Protein AF-A0A7H0HJX3-F1 (afdb_monomer_lite)

Organism: NCBI:txid1926868

Radius of gyration: 18.33 Å; chains: 1; bounding box: 46×46×35 Å

Structure (mmCIF, N/CA/C/O backbone):
data_AF-A0A7H0HJX3-F1
#
_entry.id   AF-A0A7H0HJX3-F1
#
loop_
_atom_site.group_PDB
_atom_site.id
_atom_site.type_symbol
_atom_site.label_atom_id
_atom_site.label_alt_id
_atom_site.label_comp_id
_atom_site.label_asym_id
_atom_site.label_entity_id
_atom_site.label_seq_id
_atom_site.pdbx_PDB_ins_code
_atom_site.Cartn_x
_atom_site.Cartn_y
_atom_site.Cartn_z
_atom_site.occupancy
_atom_site.B_iso_or_equiv
_atom_site.auth_seq_id
_atom_site.auth_comp_id
_atom_site.auth_asym_id
_atom_site.auth_atom_id
_atom_site.pdbx_PDB_model_num
ATOM 1 N N . MET A 1 1 ? -27.840 2.344 5.515 1.00 41.88 1 MET A N 1
ATOM 2 C CA . MET A 1 1 ? -26.536 2.398 6.206 1.00 41.88 1 MET A CA 1
ATOM 3 C C . MET A 1 1 ? -25.562 3.071 5.263 1.00 41.88 1 MET A C 1
ATOM 5 O O . MET A 1 1 ? -25.406 2.580 4.154 1.00 41.88 1 MET A O 1
ATOM 9 N N . ARG A 1 2 ? -25.004 4.228 5.628 1.00 42.69 2 ARG A N 1
ATOM 10 C CA . ARG A 1 2 ? -23.883 4.801 4.874 1.00 42.69 2 ARG A CA 1
ATOM 11 C C . ARG A 1 2 ? -22.657 3.970 5.243 1.00 42.69 2 ARG A C 1
ATOM 13 O O . ARG A 1 2 ? -22.373 3.860 6.429 1.00 42.69 2 ARG A O 1
ATOM 20 N N . ALA A 1 3 ? -22.018 3.333 4.266 1.00 57.09 3 ALA A N 1
ATOM 21 C CA . ALA A 1 3 ? -20.695 2.766 4.487 1.00 57.09 3 ALA A CA 1
ATOM 22 C C . ALA A 1 3 ? -19.766 3.936 4.828 1.00 57.09 3 ALA A C 1
ATOM 24 O O . ALA A 1 3 ? -19.753 4.9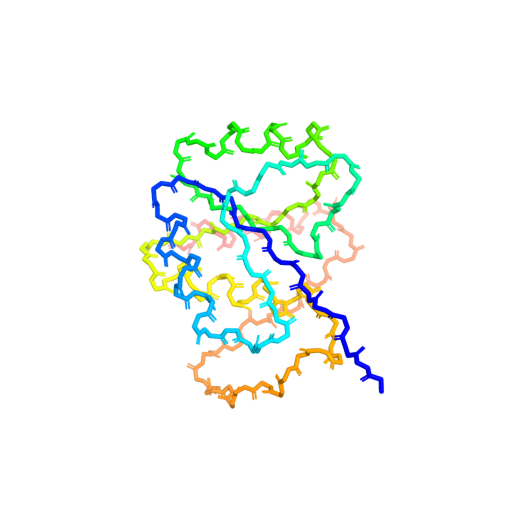30 4.099 1.00 57.09 3 ALA A O 1
ATOM 25 N N . GLU A 1 4 ? -19.091 3.867 5.972 1.00 63.44 4 GLU A N 1
ATOM 26 C CA . GLU A 1 4 ? -18.058 4.843 6.302 1.00 63.44 4 GLU A CA 1
ATOM 27 C C . GLU A 1 4 ? -16.936 4.750 5.260 1.00 63.44 4 GLU A C 1
ATOM 29 O O . GLU A 1 4 ? -16.643 3.647 4.781 1.00 63.44 4 GLU A O 1
ATOM 34 N N . PRO A 1 5 ? -16.357 5.891 4.853 1.00 71.94 5 PRO A N 1
ATOM 35 C CA . PRO A 1 5 ? -15.252 5.894 3.911 1.00 71.94 5 PRO A CA 1
ATOM 36 C C . PRO A 1 5 ? -14.080 5.069 4.454 1.00 71.94 5 PRO A C 1
ATOM 38 O O . PRO A 1 5 ? -13.710 5.184 5.620 1.00 71.94 5 PRO A O 1
ATOM 41 N N . LEU A 1 6 ? -13.503 4.223 3.604 1.00 83.50 6 LEU A N 1
ATOM 42 C CA . LEU A 1 6 ? -12.323 3.430 3.930 1.00 83.50 6 LEU A CA 1
ATOM 43 C C . LEU A 1 6 ? -11.062 4.207 3.561 1.00 83.50 6 LEU A C 1
ATOM 45 O O . LEU A 1 6 ? -10.755 4.376 2.378 1.00 83.50 6 LEU A O 1
ATOM 49 N N . ASP A 1 7 ? -10.326 4.635 4.582 1.00 88.25 7 ASP A N 1
ATOM 50 C CA . ASP A 1 7 ? -9.059 5.335 4.407 1.00 88.25 7 ASP A CA 1
ATOM 51 C C . ASP A 1 7 ? -7.922 4.358 4.082 1.00 88.25 7 ASP A C 1
ATOM 53 O O . ASP A 1 7 ? -7.662 3.388 4.802 1.00 88.25 7 ASP A O 1
ATOM 57 N N . VAL A 1 8 ? -7.214 4.637 2.993 1.00 90.38 8 VAL A N 1
ATOM 58 C CA . VAL A 1 8 ? -6.016 3.930 2.547 1.00 90.38 8 VAL A CA 1
ATOM 59 C C . VAL A 1 8 ? -4.860 4.922 2.545 1.00 90.38 8 VAL A C 1
ATOM 61 O O . VAL A 1 8 ? -4.941 5.977 1.922 1.00 90.38 8 VAL A O 1
ATOM 64 N N . ALA A 1 9 ? -3.755 4.581 3.200 1.00 92.94 9 ALA A N 1
ATOM 65 C CA . ALA A 1 9 ? -2.531 5.371 3.152 1.00 92.94 9 ALA A CA 1
ATOM 66 C C . ALA A 1 9 ? -1.466 4.652 2.322 1.00 92.94 9 ALA A C 1
ATOM 68 O O . ALA A 1 9 ? -1.168 3.484 2.570 1.00 92.94 9 ALA A O 1
ATOM 69 N N . LEU A 1 10 ? -0.878 5.346 1.350 1.00 93.56 10 LEU A N 1
ATOM 70 C CA . LEU A 1 10 ? 0.244 4.858 0.553 1.00 93.56 10 LEU A CA 1
ATOM 71 C C . LEU A 1 10 ? 1.503 5.647 0.899 1.00 93.56 10 LEU A C 1
ATOM 73 O O . LEU A 1 10 ? 1.531 6.861 0.727 1.00 93.56 10 LEU A O 1
ATOM 77 N N . PHE A 1 11 ? 2.546 4.945 1.324 1.00 93.25 11 PHE A N 1
ATOM 78 C CA . PHE A 1 11 ? 3.849 5.502 1.652 1.00 93.25 11 PHE A CA 1
ATOM 79 C C . PHE A 1 11 ? 4.904 5.098 0.623 1.00 93.25 11 PHE A C 1
ATOM 81 O O . PHE A 1 11 ? 4.921 3.955 0.164 1.00 93.25 11 PHE A O 1
ATOM 88 N N . GLY A 1 12 ? 5.814 6.002 0.270 1.00 91.12 12 GLY A N 1
ATOM 89 C CA . GLY A 1 12 ? 6.927 5.693 -0.624 1.00 91.12 12 GLY A CA 1
ATOM 90 C C . GLY A 1 12 ? 7.636 6.916 -1.199 1.00 91.12 12 GLY A C 1
ATOM 91 O O . GLY A 1 12 ? 7.305 8.058 -0.885 1.00 91.12 12 GLY A O 1
ATOM 92 N N . GLY A 1 13 ? 8.635 6.643 -2.044 1.00 85.88 13 GLY A N 1
ATOM 93 C CA . GLY A 1 13 ? 9.415 7.660 -2.757 1.00 85.88 13 GLY A CA 1
ATOM 94 C C . GLY A 1 13 ? 8.659 8.322 -3.919 1.00 85.88 13 GLY A C 1
ATOM 95 O O . GLY A 1 13 ? 7.433 8.392 -3.931 1.00 85.88 13 GLY A O 1
ATOM 96 N N . THR A 1 14 ? 9.399 8.782 -4.930 1.00 80.38 14 THR A N 1
ATOM 97 C CA . THR A 1 14 ? 8.891 9.578 -6.070 1.00 80.38 14 THR A CA 1
ATOM 98 C C . THR A 1 14 ? 7.688 8.967 -6.786 1.00 80.38 14 THR A C 1
ATOM 100 O O . THR A 1 14 ? 6.770 9.682 -7.178 1.00 80.38 14 THR A O 1
ATOM 103 N N . ASP A 1 15 ? 7.656 7.643 -6.901 1.00 84.75 15 ASP A N 1
ATOM 104 C CA . ASP A 1 15 ? 6.638 6.937 -7.682 1.00 84.75 15 ASP A CA 1
ATOM 105 C C . ASP A 1 15 ? 5.344 6.698 -6.879 1.00 84.75 15 ASP A C 1
ATOM 107 O O . ASP A 1 15 ? 4.350 6.209 -7.419 1.00 84.75 15 ASP A O 1
ATOM 111 N N . ALA A 1 16 ? 5.336 7.026 -5.579 1.00 88.12 16 ALA A N 1
ATOM 112 C CA . ALA A 1 16 ? 4.174 6.852 -4.711 1.00 88.12 16 ALA A CA 1
ATOM 113 C C . ALA A 1 16 ? 2.995 7.716 -5.157 1.00 88.12 16 ALA A C 1
ATOM 115 O O . ALA A 1 16 ? 1.865 7.237 -5.169 1.00 88.12 16 ALA A O 1
ATOM 116 N N . ALA A 1 17 ? 3.253 8.955 -5.579 1.00 90.00 17 ALA A N 1
ATOM 117 C CA . ALA A 1 17 ? 2.207 9.870 -6.024 1.00 90.00 17 ALA A CA 1
ATOM 118 C C . ALA A 1 17 ? 1.539 9.395 -7.325 1.00 90.00 17 ALA A C 1
ATOM 120 O O . ALA A 1 17 ? 0.314 9.426 -7.446 1.00 90.00 17 ALA A O 1
ATOM 121 N N . GLU A 1 18 ? 2.333 8.907 -8.283 1.00 90.50 18 GLU A N 1
ATOM 122 C CA . GLU A 1 18 ? 1.816 8.358 -9.541 1.00 90.50 18 GLU A CA 1
ATOM 123 C C . GLU A 1 18 ? 0.982 7.099 -9.287 1.00 90.50 18 GLU A C 1
ATOM 125 O O . GLU A 1 18 ? -0.144 6.979 -9.778 1.00 90.50 18 GLU A O 1
ATOM 130 N N . LEU A 1 19 ? 1.499 6.189 -8.456 1.00 90.50 19 LEU A N 1
ATOM 131 C CA . LEU A 1 19 ? 0.769 4.996 -8.053 1.00 90.50 19 LEU A CA 1
ATOM 132 C C . LEU A 1 19 ? -0.519 5.350 -7.305 1.00 90.50 19 LEU A C 1
ATOM 134 O O . LEU A 1 19 ? -1.551 4.731 -7.561 1.00 90.50 19 LEU A O 1
ATOM 138 N N . ALA A 1 20 ? -0.482 6.346 -6.415 1.00 90.81 20 ALA A N 1
ATOM 139 C CA . ALA A 1 20 ? -1.659 6.796 -5.688 1.00 90.81 20 ALA A CA 1
ATOM 140 C C . ALA A 1 20 ? -2.744 7.276 -6.655 1.00 90.81 20 ALA A C 1
ATOM 142 O O . ALA A 1 20 ? -3.885 6.828 -6.591 1.00 90.81 20 ALA A O 1
ATOM 143 N N . MET A 1 21 ? -2.384 8.132 -7.610 1.00 90.25 21 MET A N 1
ATOM 144 C CA . MET A 1 21 ? -3.324 8.629 -8.611 1.00 90.25 21 MET A CA 1
ATOM 145 C C . MET A 1 21 ? -3.917 7.492 -9.457 1.00 90.25 21 MET A C 1
ATOM 147 O O . MET A 1 21 ? -5.133 7.428 -9.651 1.00 90.25 21 MET A O 1
ATOM 151 N N . ALA A 1 22 ? -3.081 6.556 -9.915 1.00 89.31 22 ALA A N 1
ATOM 152 C CA . ALA A 1 22 ? -3.536 5.393 -10.673 1.00 89.31 22 ALA A CA 1
ATOM 153 C C . ALA A 1 22 ? -4.486 4.501 -9.856 1.00 89.31 22 ALA A C 1
ATOM 155 O O . ALA A 1 22 ? -5.469 3.986 -10.391 1.00 89.31 22 ALA A O 1
ATOM 156 N N . LEU A 1 23 ? -4.214 4.342 -8.561 1.00 89.31 23 LEU A N 1
ATOM 157 C CA . LEU A 1 23 ? -5.031 3.560 -7.645 1.00 89.31 23 LEU A CA 1
ATOM 158 C C . LEU A 1 23 ? -6.369 4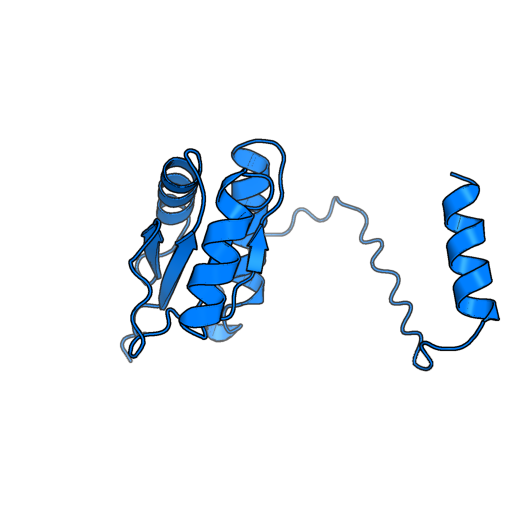.252 -7.355 1.00 89.31 23 LEU A C 1
ATOM 160 O O . LEU A 1 23 ? -7.407 3.607 -7.456 1.00 89.31 23 LEU A O 1
ATOM 164 N N . GLN A 1 24 ? -6.374 5.563 -7.099 1.00 87.75 24 GLN A N 1
ATOM 165 C CA . GLN A 1 24 ? -7.592 6.345 -6.856 1.00 87.75 24 GLN A CA 1
ATOM 166 C C . GLN A 1 24 ? -8.589 6.241 -8.020 1.00 87.75 24 GLN A C 1
ATOM 168 O O . GLN A 1 24 ? -9.787 6.123 -7.783 1.00 87.75 24 GLN A O 1
ATOM 173 N N . HIS A 1 25 ? -8.112 6.212 -9.270 1.00 86.75 25 HIS A N 1
ATOM 174 C CA . HIS A 1 25 ? -8.964 6.014 -10.453 1.00 86.75 25 HIS A CA 1
ATOM 175 C C . HIS A 1 25 ? -9.594 4.615 -10.556 1.00 86.75 25 HIS A C 1
ATOM 177 O O . HIS A 1 25 ? -10.533 4.421 -11.327 1.00 86.75 25 HIS A O 1
ATOM 183 N N . ARG A 1 26 ? -9.064 3.622 -9.835 1.00 85.38 26 ARG A N 1
ATOM 184 C CA . ARG A 1 26 ? -9.569 2.240 -9.830 1.00 85.38 26 ARG A CA 1
ATOM 185 C C . ARG A 1 26 ? -10.440 1.928 -8.621 1.00 85.38 26 ARG A C 1
ATOM 187 O O . ARG A 1 26 ? -11.150 0.927 -8.648 1.00 85.38 26 ARG A O 1
ATOM 194 N N . LEU A 1 27 ? -10.366 2.745 -7.575 1.00 8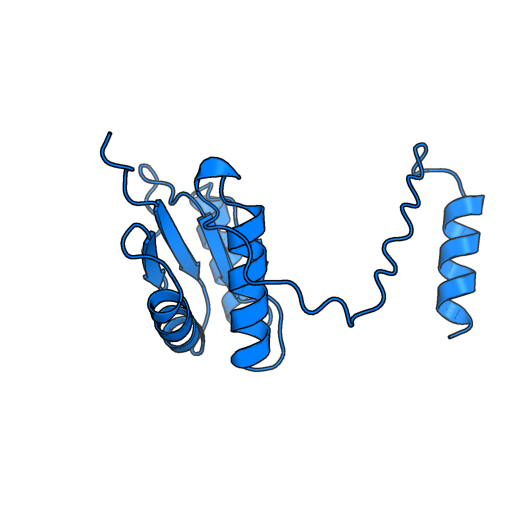3.38 27 LEU A N 1
ATOM 195 C CA . LEU A 1 27 ? -11.145 2.558 -6.362 1.00 83.38 27 LEU A CA 1
ATOM 196 C C . LEU A 1 27 ? -12.543 3.164 -6.500 1.00 83.38 27 LEU A C 1
ATOM 198 O O . LEU A 1 27 ? -12.742 4.191 -7.146 1.00 83.38 27 LEU A O 1
ATOM 202 N N . ALA A 1 28 ? -13.518 2.513 -5.867 1.00 79.81 28 ALA A N 1
ATOM 203 C CA . ALA A 1 28 ? -14.875 3.032 -5.782 1.00 79.81 28 ALA A CA 1
ATOM 204 C C . ALA A 1 28 ? -14.916 4.330 -4.940 1.00 79.81 28 ALA A C 1
ATOM 206 O O . ALA A 1 28 ? -14.048 4.537 -4.090 1.00 79.81 28 ALA A O 1
ATOM 207 N N . PRO A 1 29 ? -15.953 5.178 -5.082 1.00 74.62 29 PRO A N 1
ATOM 208 C CA . PRO A 1 29 ? -16.064 6.455 -4.362 1.00 74.62 29 PRO A CA 1
ATOM 209 C C . PRO A 1 29 ? -16.067 6.363 -2.825 1.00 74.62 29 PRO A C 1
ATOM 211 O O . PRO A 1 29 ? -15.958 7.385 -2.159 1.00 74.62 29 PRO A O 1
ATOM 214 N N . GLY A 1 30 ? -16.228 5.165 -2.253 1.00 80.31 30 GLY A N 1
ATOM 215 C CA . GLY A 1 30 ? -16.165 4.921 -0.807 1.00 80.31 30 GLY A CA 1
ATOM 216 C C . GLY A 1 30 ? -14.750 4.749 -0.246 1.00 80.31 30 GLY A C 1
ATOM 217 O O . GLY A 1 30 ? -14.612 4.476 0.942 1.00 80.31 30 GLY A O 1
ATOM 218 N N . PHE A 1 31 ? -13.711 4.873 -1.074 1.00 82.94 31 PHE A N 1
ATOM 219 C CA . PHE A 1 31 ? -12.315 4.789 -0.655 1.00 82.94 31 PHE A CA 1
ATOM 220 C C . PHE A 1 31 ? -11.636 6.151 -0.746 1.00 82.94 31 PHE A C 1
ATOM 222 O O . PHE A 1 31 ? -11.693 6.818 -1.781 1.00 82.94 31 PHE A O 1
ATOM 229 N N . HIS A 1 32 ? -10.930 6.515 0.318 1.00 87.12 32 HIS A N 1
ATOM 230 C CA . HIS A 1 32 ? -10.114 7.718 0.373 1.00 87.12 32 HIS A CA 1
ATOM 231 C C . HIS A 1 32 ? -8.648 7.314 0.402 1.00 87.12 32 HIS A C 1
ATOM 233 O O . HIS A 1 32 ? -8.204 6.640 1.326 1.00 87.12 32 HIS A O 1
ATOM 239 N N . LEU A 1 33 ? -7.893 7.698 -0.626 1.00 89.81 33 LEU A N 1
ATOM 240 C CA . LEU A 1 33 ? -6.470 7.406 -0.701 1.00 89.81 33 LEU A CA 1
ATOM 241 C C . LEU A 1 33 ? -5.648 8.648 -0.353 1.00 89.81 33 LEU A C 1
ATOM 243 O O . LEU A 1 33 ? -5.761 9.683 -1.009 1.00 89.81 33 LEU A O 1
ATOM 247 N N . ALA A 1 34 ? -4.771 8.521 0.638 1.00 91.56 34 ALA A N 1
ATOM 248 C CA . ALA A 1 34 ? -3.788 9.533 0.995 1.00 91.56 34 ALA A CA 1
ATOM 249 C C . ALA A 1 34 ? -2.376 9.061 0.620 1.00 91.56 34 ALA A C 1
ATOM 251 O O . ALA A 1 34 ? -1.976 7.943 0.948 1.00 91.56 34 ALA A O 1
ATOM 252 N N . CYS A 1 35 ? -1.605 9.917 -0.051 1.00 92.00 35 CYS A N 1
ATOM 253 C CA . CYS A 1 35 ? -0.207 9.650 -0.389 1.00 92.00 35 CYS A CA 1
ATOM 254 C C . CYS A 1 35 ? 0.713 10.341 0.621 1.00 92.00 35 CYS A C 1
ATOM 256 O O . CYS A 1 35 ? 0.615 11.552 0.803 1.00 92.00 35 CYS A O 1
ATOM 258 N N . ASN A 1 36 ? 1.609 9.578 1.246 1.00 92.00 36 ASN A N 1
ATOM 259 C CA . ASN A 1 36 ? 2.532 10.012 2.295 1.00 92.00 36 ASN A CA 1
ATOM 260 C C . ASN A 1 36 ? 1.868 10.909 3.368 1.00 92.00 36 ASN A C 1
ATOM 262 O O . ASN A 1 36 ? 2.406 11.981 3.663 1.00 92.00 36 ASN A O 1
ATOM 266 N N . PRO A 1 37 ? 0.700 10.535 3.939 1.00 88.94 37 PRO A N 1
ATOM 267 C CA . PRO A 1 37 ? 0.102 11.327 5.010 1.00 88.94 37 PRO A CA 1
ATOM 268 C C . PRO A 1 37 ? 1.025 11.347 6.232 1.00 88.94 37 PRO A C 1
ATOM 270 O O . PRO A 1 37 ? 1.773 10.400 6.470 1.00 88.94 37 PRO A O 1
ATOM 273 N N . GLN A 1 38 ? 0.963 12.407 7.037 1.00 84.69 38 GLN A N 1
ATOM 274 C CA . GLN A 1 38 ? 1.658 12.402 8.322 1.00 84.69 38 GLN A CA 1
ATOM 275 C C . GLN A 1 38 ? 1.028 11.326 9.219 1.00 84.69 38 GLN A C 1
ATOM 277 O O . GLN A 1 38 ? -0.197 11.309 9.359 1.00 84.69 38 GLN A O 1
ATOM 282 N N . PRO A 1 39 ? 1.816 10.394 9.782 1.00 79.50 39 PRO A N 1
ATOM 283 C CA . PRO A 1 39 ? 1.258 9.379 10.649 1.00 79.50 39 PRO A CA 1
ATOM 284 C C . PRO A 1 39 ? 0.921 9.982 12.010 1.00 79.50 39 PRO A C 1
ATOM 286 O O . PRO A 1 39 ? 1.800 10.345 12.791 1.00 79.50 39 PRO A O 1
ATOM 289 N N . GLU A 1 40 ? -0.374 10.092 12.274 1.00 76.56 40 GLU A N 1
ATOM 290 C CA . GLU A 1 40 ? -0.923 10.608 13.521 1.00 76.56 40 GLU A CA 1
ATOM 291 C C . GLU A 1 40 ? -1.170 9.453 14.518 1.00 76.56 40 GLU A C 1
ATOM 293 O O . GLU A 1 40 ? -1.590 8.359 14.125 1.00 76.56 40 GLU A O 1
ATOM 298 N N . PRO A 1 41 ? -0.975 9.667 15.831 1.00 62.91 41 PRO A N 1
ATOM 299 C CA . PRO A 1 41 ? -1.158 8.622 16.844 1.00 62.91 41 PRO A CA 1
ATOM 300 C C . PRO A 1 41 ? -2.630 8.238 17.096 1.00 62.91 41 PRO A C 1
ATOM 302 O O . PRO A 1 41 ? -2.890 7.195 17.691 1.00 62.91 41 PRO A O 1
ATOM 305 N N . CYS A 1 42 ? -3.601 9.054 16.665 1.00 53.38 42 CYS A N 1
ATOM 306 C CA . CYS A 1 42 ? -5.034 8.864 16.931 1.00 53.38 42 CYS A CA 1
ATOM 307 C C . CYS A 1 42 ? -5.848 8.904 15.625 1.00 53.38 42 CYS A C 1
ATOM 309 O O . CYS A 1 42 ? -6.661 9.797 15.403 1.00 53.38 42 CYS A O 1
ATOM 311 N N . GLY A 1 43 ? -5.567 7.970 14.717 1.00 67.12 43 GLY A N 1
ATOM 312 C CA . GLY A 1 43 ? -6.220 7.902 13.409 1.00 67.12 43 GLY A CA 1
ATOM 313 C C . GLY A 1 43 ? -5.487 6.943 12.487 1.00 67.12 43 GLY A C 1
ATOM 314 O O . GLY A 1 43 ? -4.762 7.372 11.596 1.00 67.12 43 GLY A O 1
ATOM 315 N N . THR A 1 44 ? -5.620 5.641 12.739 1.00 72.00 44 THR A N 1
ATOM 316 C CA . THR A 1 44 ? -5.030 4.627 11.867 1.00 72.00 44 THR A CA 1
ATOM 317 C C . THR A 1 44 ? -5.904 4.455 10.626 1.00 72.00 44 THR A C 1
ATOM 319 O O . THR A 1 44 ? -7.091 4.145 10.758 1.00 72.00 44 THR A O 1
ATOM 322 N N . PRO A 1 45 ? -5.354 4.637 9.413 1.00 82.62 45 PRO A N 1
ATOM 323 C CA . PRO A 1 45 ? -6.083 4.304 8.197 1.00 82.62 45 PRO A CA 1
ATOM 324 C C . PRO A 1 45 ? -6.402 2.805 8.194 1.00 82.62 45 PRO A C 1
ATOM 326 O O . PRO A 1 45 ? -5.663 1.990 8.756 1.00 82.62 45 PRO A O 1
ATOM 329 N N . ALA A 1 46 ? -7.494 2.430 7.532 1.00 84.81 46 ALA A N 1
ATOM 330 C CA . ALA A 1 46 ? -7.939 1.041 7.470 1.00 84.81 46 ALA A CA 1
ATOM 331 C C . ALA A 1 46 ? -6.902 0.132 6.794 1.00 84.81 46 ALA A C 1
ATOM 333 O O . ALA A 1 46 ? -6.768 -1.038 7.156 1.00 84.81 46 ALA A O 1
ATOM 334 N N . VAL A 1 47 ? -6.158 0.666 5.818 1.00 89.31 47 VAL A N 1
ATOM 335 C CA . VAL A 1 47 ? -5.053 -0.041 5.165 1.00 89.31 47 VAL A CA 1
ATOM 336 C C . VAL A 1 47 ? -3.861 0.891 4.965 1.00 89.31 47 VAL A C 1
ATOM 338 O O . VAL A 1 47 ? -4.002 1.972 4.399 1.00 89.31 47 VAL A O 1
ATOM 341 N N . VAL A 1 48 ? -2.668 0.437 5.356 1.00 92.31 48 VAL A N 1
ATOM 342 C CA . VAL A 1 48 ? -1.397 1.104 5.042 1.00 92.31 48 VAL A CA 1
ATOM 343 C C . VAL A 1 48 ? -0.602 0.265 4.046 1.00 92.31 48 VAL A C 1
ATOM 345 O O . VAL A 1 48 ? -0.340 -0.921 4.268 1.00 92.31 48 VAL A O 1
ATOM 348 N N . LEU A 1 49 ? -0.186 0.895 2.955 1.00 93.44 49 LEU A N 1
ATOM 349 C CA . LEU A 1 49 ? 0.657 0.331 1.909 1.00 93.44 49 LEU A CA 1
ATOM 350 C C . LEU A 1 49 ? 1.994 1.075 1.899 1.00 93.44 49 LEU A C 1
ATOM 352 O O . LEU A 1 49 ? 2.020 2.298 1.986 1.00 93.44 49 LEU A O 1
ATOM 356 N N . LEU A 1 50 ? 3.101 0.353 1.763 1.00 94.12 50 LEU A N 1
ATOM 357 C CA . LEU A 1 50 ? 4.445 0.918 1.671 1.00 94.12 50 LEU A CA 1
ATOM 358 C C . LEU A 1 50 ? 5.125 0.420 0.400 1.00 94.12 50 LEU A C 1
ATOM 360 O O . LEU A 1 50 ? 5.261 -0.784 0.210 1.00 94.12 50 LEU A O 1
ATOM 364 N N . LEU A 1 51 ? 5.607 1.314 -0.456 1.00 93.19 51 LEU A N 1
ATOM 365 C CA . LEU A 1 51 ? 6.404 0.923 -1.612 1.00 93.19 51 LEU A CA 1
ATOM 366 C C . LEU A 1 51 ? 7.785 0.423 -1.186 1.00 93.19 51 LEU A C 1
ATOM 368 O O . LEU A 1 51 ? 8.558 1.116 -0.526 1.00 93.19 51 LEU A O 1
ATOM 372 N N . GLY A 1 52 ? 8.087 -0.804 -1.593 1.00 88.50 52 GLY A N 1
ATOM 373 C CA . GLY A 1 52 ? 9.379 -1.442 -1.425 1.00 88.50 52 GLY A CA 1
ATOM 374 C C . GLY A 1 52 ? 10.337 -1.108 -2.567 1.00 88.50 52 GLY A C 1
ATOM 375 O O . GLY A 1 52 ? 9.935 -0.801 -3.689 1.00 88.50 52 GLY A O 1
ATOM 376 N N . GLY A 1 53 ? 11.635 -1.205 -2.277 1.00 83.69 53 GLY A N 1
ATOM 377 C CA . GLY A 1 53 ? 12.698 -1.013 -3.268 1.00 83.69 53 GLY A CA 1
ATOM 378 C C . GLY A 1 53 ? 13.091 0.445 -3.523 1.00 83.69 53 GLY A C 1
ATOM 379 O O . GLY A 1 53 ? 14.045 0.676 -4.257 1.00 83.69 53 GLY A O 1
ATOM 380 N N . SER A 1 54 ? 12.421 1.423 -2.904 1.00 80.94 54 SER A N 1
ATOM 381 C CA . SER A 1 54 ? 12.918 2.802 -2.854 1.00 80.94 54 SER A CA 1
ATOM 382 C C . SER A 1 54 ? 13.957 2.969 -1.735 1.00 80.94 54 SER A C 1
ATOM 384 O O . SER A 1 54 ? 13.807 2.338 -0.684 1.00 80.94 54 SER A O 1
ATOM 386 N N . PRO A 1 55 ? 14.966 3.846 -1.897 1.00 82.56 55 PRO A N 1
ATOM 387 C CA . PRO A 1 55 ? 15.959 4.118 -0.850 1.00 82.56 55 PRO A CA 1
ATOM 388 C C . PRO A 1 55 ? 15.310 4.582 0.465 1.00 82.56 55 PRO A C 1
ATOM 390 O O . PRO A 1 55 ? 15.730 4.169 1.544 1.00 82.56 55 PRO A O 1
ATOM 393 N N . ASP A 1 56 ? 14.207 5.326 0.374 1.00 87.50 56 ASP A N 1
ATOM 394 C CA . ASP A 1 56 ? 13.496 5.882 1.533 1.00 87.50 56 ASP A CA 1
ATOM 395 C C . ASP A 1 56 ? 12.621 4.852 2.266 1.00 87.50 56 ASP A C 1
ATOM 397 O O . ASP A 1 56 ? 12.031 5.152 3.304 1.00 87.50 56 ASP A O 1
ATOM 401 N N . ALA A 1 57 ? 12.514 3.620 1.748 1.00 87.69 57 ALA A N 1
ATOM 402 C CA . ALA A 1 57 ? 11.656 2.600 2.344 1.00 87.69 57 ALA A CA 1
ATOM 403 C C . ALA A 1 57 ? 12.070 2.289 3.788 1.00 87.69 57 ALA A C 1
ATOM 405 O O . ALA A 1 57 ? 11.213 1.997 4.613 1.00 87.69 57 ALA A O 1
ATOM 406 N N . ALA A 1 58 ? 13.365 2.368 4.120 1.00 89.75 58 ALA A N 1
ATOM 407 C CA . ALA A 1 58 ? 13.827 2.175 5.492 1.00 89.75 58 ALA A CA 1
ATOM 408 C C . ALA A 1 58 ? 13.287 3.242 6.449 1.00 89.75 58 ALA A C 1
ATOM 410 O O . ALA A 1 58 ? 12.691 2.898 7.466 1.00 89.75 58 ALA A O 1
ATOM 411 N N . THR A 1 59 ? 13.402 4.511 6.067 1.00 92.31 59 THR A N 1
ATOM 412 C CA . THR A 1 59 ? 12.894 5.645 6.841 1.00 92.31 59 THR A CA 1
ATOM 413 C C . THR A 1 59 ? 11.385 5.553 7.052 1.00 92.31 59 THR A C 1
ATOM 415 O O . THR A 1 59 ? 10.902 5.763 8.163 1.00 92.31 59 THR A O 1
ATOM 418 N N . TRP A 1 60 ? 10.632 5.173 6.017 1.00 92.69 60 TRP A N 1
ATOM 419 C CA . TRP A 1 60 ? 9.187 4.983 6.140 1.00 92.69 60 TRP A CA 1
ATOM 420 C C . TRP A 1 60 ? 8.818 3.845 7.092 1.00 92.69 60 TRP A C 1
ATOM 422 O O . TRP A 1 60 ? 7.884 3.995 7.876 1.00 92.69 60 TRP A O 1
ATOM 432 N N . ARG A 1 61 ? 9.555 2.725 7.075 1.00 92.88 61 ARG A N 1
ATOM 433 C CA . ARG A 1 61 ? 9.331 1.628 8.032 1.00 92.88 61 ARG A CA 1
ATOM 434 C C . ARG A 1 61 ? 9.520 2.094 9.472 1.00 92.88 61 ARG A C 1
ATOM 436 O O . ARG A 1 61 ? 8.694 1.758 10.315 1.00 92.88 61 ARG A O 1
ATOM 443 N N . ASP A 1 62 ? 10.569 2.868 9.738 1.00 92.00 62 ASP A N 1
ATOM 444 C CA . ASP A 1 62 ? 10.868 3.364 11.083 1.00 92.00 62 ASP A CA 1
ATOM 445 C C . ASP A 1 62 ? 9.815 4.371 11.561 1.00 92.00 62 ASP A C 1
ATOM 447 O O . ASP A 1 62 ? 9.398 4.332 12.718 1.00 92.00 62 ASP A O 1
ATOM 451 N N . LEU A 1 63 ? 9.353 5.251 10.669 1.00 91.62 63 LEU A N 1
ATOM 452 C CA . LEU A 1 63 ? 8.291 6.218 10.949 1.00 91.62 63 LEU A CA 1
ATOM 453 C C . LEU A 1 63 ? 6.963 5.514 11.278 1.00 91.62 63 LEU A C 1
ATOM 455 O O . LEU A 1 63 ? 6.327 5.813 12.286 1.00 91.62 63 LEU A O 1
ATOM 459 N N . LEU A 1 64 ? 6.561 4.545 10.452 1.00 91.19 64 LEU A N 1
ATOM 460 C CA . LEU A 1 64 ? 5.327 3.782 10.651 1.00 91.19 64 LEU A CA 1
ATOM 461 C C . LEU A 1 64 ? 5.383 2.927 11.922 1.00 91.19 64 LEU A C 1
ATOM 463 O O . LEU A 1 64 ? 4.392 2.838 12.643 1.00 91.19 64 LEU A O 1
ATOM 467 N N . ALA A 1 65 ? 6.547 2.348 12.235 1.00 90.69 65 ALA A N 1
ATOM 468 C CA . ALA A 1 65 ? 6.755 1.601 13.471 1.00 90.69 65 ALA A CA 1
ATOM 469 C C . ALA A 1 65 ? 6.618 2.495 14.714 1.00 90.69 65 ALA A C 1
ATOM 471 O O . ALA A 1 65 ? 5.951 2.102 15.669 1.00 90.69 65 ALA A O 1
ATOM 472 N N . GLN A 1 66 ? 7.187 3.706 14.690 1.00 88.75 66 GLN A N 1
ATOM 473 C CA . GLN A 1 66 ? 7.041 4.688 15.774 1.00 88.75 66 GLN A CA 1
ATOM 474 C C . GLN A 1 66 ? 5.585 5.121 15.977 1.00 88.75 66 GLN A C 1
ATOM 476 O O . GLN A 1 66 ? 5.154 5.307 17.112 1.00 88.75 66 GLN A O 1
ATOM 481 N N . ALA A 1 67 ? 4.819 5.235 14.890 1.00 87.69 67 ALA A N 1
ATOM 482 C CA . ALA A 1 67 ? 3.393 5.541 14.940 1.00 87.69 67 ALA A CA 1
ATOM 483 C C . ALA A 1 67 ? 2.509 4.336 15.320 1.00 87.69 67 ALA A C 1
ATOM 485 O O . ALA A 1 67 ? 1.311 4.500 15.540 1.00 87.69 67 ALA A O 1
ATOM 486 N N . GLY A 1 68 ? 3.066 3.120 15.383 1.00 88.31 68 GLY A N 1
ATOM 487 C CA . GLY A 1 68 ? 2.307 1.892 15.635 1.00 88.31 68 GLY A CA 1
ATOM 488 C C . GLY A 1 68 ? 1.406 1.464 14.470 1.00 88.31 68 GLY A C 1
ATOM 489 O O . GLY A 1 68 ? 0.451 0.716 14.671 1.00 88.31 68 GLY A O 1
ATOM 490 N N . TRP A 1 69 ? 1.677 1.938 13.252 1.00 88.19 69 TRP A N 1
ATOM 491 C CA . TRP A 1 69 ? 0.876 1.644 12.065 1.00 88.19 69 TRP A CA 1
ATOM 492 C C . TRP A 1 69 ? 1.376 0.364 11.384 1.00 88.19 69 TRP A C 1
ATOM 494 O O . TRP A 1 69 ? 2.499 0.307 10.883 1.00 88.19 69 TRP A O 1
ATOM 504 N N . GLY A 1 70 ? 0.536 -0.674 11.340 1.00 89.50 70 GLY A N 1
ATOM 505 C CA . GLY A 1 70 ? 0.820 -1.894 10.580 1.00 89.50 70 GLY A CA 1
ATOM 506 C C . GLY A 1 70 ? 0.685 -1.657 9.075 1.00 89.50 70 GLY A C 1
ATOM 507 O O . GLY A 1 70 ? -0.293 -1.056 8.639 1.00 89.50 70 GLY A O 1
ATOM 508 N N . TYR A 1 71 ? 1.641 -2.141 8.279 1.00 91.44 71 TYR A N 1
ATOM 509 C CA . TYR A 1 71 ? 1.697 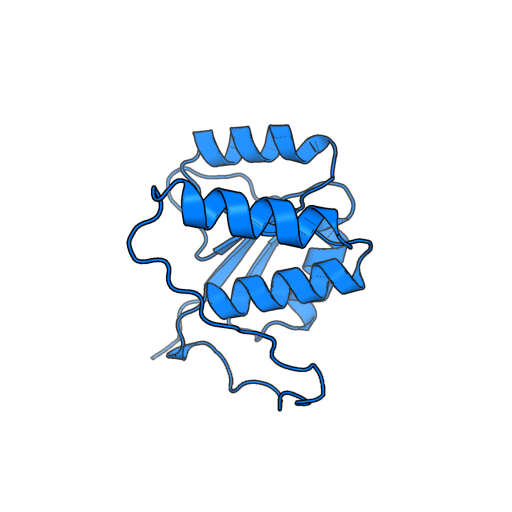-1.887 6.835 1.00 91.44 71 TYR A CA 1
ATOM 510 C C . TYR A 1 71 ? 1.993 -3.144 6.011 1.00 91.44 71 TYR A C 1
ATOM 512 O O . TYR A 1 71 ? 2.603 -4.100 6.489 1.00 91.44 71 TYR A O 1
ATOM 520 N N . GLN A 1 72 ? 1.596 -3.116 4.736 1.00 92.19 72 GLN A N 1
ATOM 521 C CA . GLN A 1 72 ? 1.985 -4.104 3.727 1.00 92.19 72 GLN A CA 1
ATOM 522 C C . GLN A 1 72 ? 2.996 -3.506 2.750 1.00 92.19 72 GLN A C 1
ATOM 524 O O . GLN A 1 72 ? 2.767 -2.433 2.192 1.00 92.19 72 GLN A O 1
ATOM 529 N N . VAL A 1 73 ? 4.097 -4.218 2.509 1.00 92.44 73 VAL A N 1
ATOM 530 C CA . VAL A 1 73 ? 5.124 -3.783 1.554 1.00 92.44 73 VAL A CA 1
ATOM 531 C C . VAL A 1 73 ? 4.763 -4.237 0.140 1.00 92.44 73 VAL A C 1
ATOM 533 O O . VAL A 1 73 ? 4.522 -5.418 -0.104 1.00 92.44 73 VAL A O 1
ATOM 536 N N . LEU A 1 74 ? 4.751 -3.295 -0.798 1.00 91.94 74 LEU A N 1
ATOM 537 C CA . LEU A 1 74 ? 4.473 -3.505 -2.212 1.00 91.94 74 LEU A CA 1
ATOM 538 C C . LEU A 1 74 ? 5.773 -3.527 -3.010 1.00 91.94 74 LEU A C 1
ATOM 540 O O . LEU A 1 74 ? 6.476 -2.523 -3.094 1.00 91.94 74 LEU A O 1
ATOM 544 N N . TYR A 1 75 ? 6.057 -4.656 -3.647 1.00 89.94 75 TYR A N 1
ATOM 545 C CA . TYR A 1 75 ? 7.153 -4.789 -4.604 1.00 89.94 75 TYR A CA 1
ATOM 546 C C . TYR A 1 75 ? 6.615 -4.838 -6.035 1.00 89.94 75 TYR A C 1
ATOM 548 O O . TYR A 1 75 ? 5.470 -5.226 -6.271 1.00 89.94 75 TYR A O 1
ATOM 556 N N . GLY A 1 76 ? 7.456 -4.462 -6.994 1.00 86.12 76 GLY A N 1
ATOM 557 C CA . GLY A 1 76 ? 7.145 -4.548 -8.416 1.00 86.12 76 GLY A CA 1
ATOM 558 C C . GLY A 1 76 ? 8.100 -3.707 -9.250 1.00 86.12 76 GLY A C 1
ATOM 559 O O . GLY A 1 76 ? 8.539 -2.636 -8.814 1.00 86.12 76 GLY A O 1
ATOM 560 N N . GLU A 1 77 ? 8.397 -4.196 -10.450 1.00 84.19 77 GLU A N 1
ATOM 561 C CA . GLU A 1 77 ? 9.197 -3.477 -11.433 1.00 84.19 77 GLU A CA 1
ATOM 562 C C . GLU A 1 77 ? 8.272 -2.611 -12.294 1.00 84.19 77 GLU A C 1
ATOM 564 O O . GLU A 1 77 ? 7.510 -3.095 -13.133 1.00 84.19 77 GLU A O 1
ATOM 569 N N . GLY A 1 78 ? 8.306 -1.305 -12.034 1.00 86.81 78 GLY A N 1
ATOM 570 C CA . GLY A 1 78 ? 7.542 -0.301 -12.767 1.00 86.81 78 GLY A CA 1
ATOM 571 C C . GLY A 1 78 ? 6.086 -0.098 -12.308 1.00 86.81 78 GLY A C 1
ATOM 572 O O . GLY A 1 78 ? 5.581 -0.809 -11.431 1.00 86.81 78 GLY A O 1
ATOM 573 N N . PRO A 1 79 ? 5.394 0.899 -12.896 1.00 86.94 79 PRO A N 1
ATOM 574 C CA . PRO A 1 79 ? 4.092 1.365 -12.408 1.00 86.94 79 PRO A CA 1
ATOM 575 C C . PRO A 1 79 ? 2.976 0.315 -12.489 1.00 86.94 79 PRO A C 1
ATOM 577 O O . PRO A 1 79 ? 2.217 0.147 -11.536 1.00 86.94 79 PRO A O 1
ATOM 580 N N . ALA A 1 80 ? 2.897 -0.441 -13.591 1.00 87.38 80 ALA A N 1
ATOM 581 C CA . ALA A 1 80 ? 1.828 -1.420 -13.811 1.00 87.38 80 ALA A CA 1
ATOM 582 C C . ALA A 1 80 ? 1.866 -2.575 -12.795 1.00 87.38 80 ALA A C 1
ATOM 584 O O . ALA A 1 80 ? 0.846 -2.906 -12.192 1.00 87.38 80 ALA A O 1
ATOM 585 N N . GLN A 1 81 ? 3.049 -3.146 -12.537 1.00 90.50 81 GLN A N 1
ATOM 586 C CA . GLN A 1 81 ? 3.193 -4.233 -11.562 1.00 90.50 81 GLN A CA 1
ATOM 587 C C . GLN A 1 81 ? 2.879 -3.768 -10.135 1.00 90.50 81 GLN A C 1
ATOM 589 O O . GLN A 1 81 ? 2.266 -4.509 -9.364 1.00 90.50 81 GLN A O 1
ATOM 594 N N . ARG A 1 82 ? 3.278 -2.539 -9.783 1.00 90.62 82 ARG A N 1
ATOM 595 C CA . ARG A 1 82 ? 2.999 -1.939 -8.471 1.00 90.62 82 ARG A CA 1
ATOM 596 C C . ARG A 1 82 ? 1.514 -1.635 -8.284 1.00 90.62 82 ARG A C 1
ATOM 598 O O . ARG A 1 82 ? 0.994 -1.876 -7.197 1.00 90.62 82 ARG A O 1
ATOM 605 N N . LEU A 1 83 ? 0.822 -1.189 -9.334 1.00 89.94 83 LEU A N 1
ATOM 606 C CA . LEU A 1 83 ? -0.633 -1.010 -9.327 1.00 89.94 83 LEU A CA 1
ATOM 607 C C . LEU A 1 83 ? -1.355 -2.336 -9.086 1.00 89.94 83 LEU A C 1
ATOM 609 O O . LEU A 1 83 ? -2.194 -2.432 -8.191 1.00 89.94 83 LEU A O 1
ATOM 613 N N . ASP A 1 84 ? -0.973 -3.378 -9.817 1.00 88.56 84 ASP A N 1
ATOM 614 C CA . ASP A 1 84 ? -1.529 -4.716 -9.635 1.00 88.56 84 ASP A CA 1
ATOM 615 C C . ASP A 1 84 ? -1.250 -5.274 -8.230 1.00 88.56 84 ASP A C 1
ATOM 617 O O . ASP A 1 84 ? -2.109 -5.921 -7.624 1.00 88.56 84 ASP A O 1
ATOM 621 N N . ALA A 1 85 ? -0.055 -5.024 -7.685 1.00 89.88 85 ALA A N 1
ATOM 622 C CA . ALA A 1 85 ? 0.292 -5.401 -6.319 1.00 89.88 85 ALA A CA 1
ATOM 623 C C . ALA A 1 85 ? -0.566 -4.656 -5.285 1.00 89.88 85 ALA A C 1
ATOM 625 O O . ALA A 1 85 ? -1.093 -5.296 -4.373 1.00 89.88 85 ALA A O 1
ATOM 626 N N . ALA A 1 86 ? -0.765 -3.345 -5.453 1.00 91.19 86 ALA A N 1
ATOM 627 C CA . ALA A 1 86 ? -1.607 -2.529 -4.580 1.00 91.19 86 ALA A CA 1
ATOM 628 C C . ALA A 1 86 ? -3.065 -3.011 -4.584 1.00 91.19 86 ALA A C 1
ATOM 630 O O . ALA A 1 86 ? -3.650 -3.223 -3.523 1.00 91.19 86 ALA A O 1
ATOM 631 N N . LEU A 1 87 ? -3.634 -3.268 -5.766 1.00 89.88 87 LEU A N 1
ATOM 632 C CA . LEU A 1 87 ? -5.003 -3.773 -5.902 1.00 89.88 87 LEU A CA 1
ATOM 633 C C . LEU A 1 87 ? -5.179 -5.144 -5.238 1.00 89.88 87 LEU A C 1
ATOM 635 O O . LEU A 1 87 ? -6.173 -5.371 -4.545 1.00 89.88 87 LEU A O 1
ATOM 639 N N . ARG A 1 88 ? -4.205 -6.053 -5.387 1.00 88.44 88 ARG A N 1
ATOM 640 C CA . ARG A 1 88 ? -4.219 -7.347 -4.684 1.00 88.44 88 ARG A CA 1
ATOM 641 C C . ARG A 1 88 ? -4.145 -7.175 -3.167 1.00 88.44 88 ARG A C 1
ATOM 643 O O . ARG A 1 88 ? -4.901 -7.839 -2.460 1.00 88.44 88 ARG A O 1
ATOM 650 N N . ALA A 1 89 ? -3.271 -6.298 -2.675 1.00 88.62 89 ALA A N 1
ATOM 651 C CA . ALA A 1 89 ? -3.115 -6.040 -1.244 1.00 88.62 89 ALA A CA 1
ATOM 652 C C . ALA A 1 89 ? -4.399 -5.464 -0.627 1.00 88.62 89 ALA A C 1
ATOM 654 O O . ALA A 1 89 ? -4.839 -5.937 0.421 1.00 88.62 89 ALA A O 1
ATOM 655 N N . LEU A 1 90 ? -5.048 -4.515 -1.311 1.00 86.31 90 LEU A N 1
ATOM 656 C CA . LEU A 1 90 ? -6.346 -3.979 -0.899 1.00 86.31 90 LEU A CA 1
ATOM 657 C C . LEU A 1 90 ? -7.431 -5.050 -0.909 1.00 86.31 90 LEU A C 1
ATOM 659 O O . LEU A 1 90 ? -8.177 -5.175 0.057 1.00 86.31 90 LEU A O 1
ATOM 663 N N . HIS A 1 91 ? -7.492 -5.871 -1.958 1.00 83.19 91 HIS A N 1
ATOM 664 C CA . HIS A 1 91 ? -8.459 -6.960 -2.016 1.00 83.19 91 HIS A CA 1
ATOM 665 C C . HIS A 1 91 ? -8.305 -7.910 -0.823 1.00 83.19 91 HIS A C 1
ATOM 667 O O . HIS A 1 91 ? -9.304 -8.310 -0.239 1.00 83.19 91 HIS A O 1
ATOM 673 N N . VAL A 1 92 ? -7.080 -8.247 -0.414 1.00 80.44 92 VAL A N 1
ATOM 674 C CA . VAL A 1 92 ? -6.843 -9.107 0.757 1.00 80.44 92 VAL A CA 1
ATOM 675 C C . VAL A 1 92 ? -7.196 -8.395 2.067 1.00 80.44 92 VAL A C 1
ATOM 677 O O . VAL A 1 92 ? -7.856 -9.001 2.910 1.00 80.44 92 VAL A O 1
ATOM 680 N N . ALA A 1 93 ? -6.803 -7.129 2.222 1.00 79.81 93 ALA A N 1
ATOM 681 C CA . ALA A 1 93 ? -6.973 -6.370 3.462 1.00 79.81 93 ALA A CA 1
ATOM 682 C C . ALA A 1 93 ? -8.432 -6.002 3.769 1.00 79.81 93 ALA A C 1
ATOM 684 O O . ALA A 1 93 ? -8.819 -5.918 4.931 1.00 79.81 93 ALA A O 1
ATOM 685 N N . LEU A 1 94 ? -9.251 -5.791 2.738 1.00 75.00 94 LEU A N 1
ATOM 686 C CA . LEU A 1 94 ? -10.629 -5.350 2.914 1.00 75.00 94 LEU A CA 1
ATOM 687 C C . LEU A 1 94 ? -11.566 -6.524 3.237 1.00 75.00 94 LEU A C 1
ATOM 689 O O . LEU A 1 94 ? -11.430 -7.593 2.631 1.00 75.00 94 LEU A O 1
ATOM 693 N N . PRO A 1 95 ? -12.552 -6.343 4.139 1.00 65.56 95 PRO A N 1
ATOM 694 C CA . PRO A 1 95 ? -13.581 -7.342 4.415 1.00 65.56 95 PRO A CA 1
ATOM 695 C C . PRO A 1 95 ? -14.303 -7.789 3.142 1.00 65.56 95 PRO A C 1
ATOM 697 O O . PRO A 1 95 ? -14.601 -6.976 2.270 1.00 65.56 95 PRO A O 1
ATOM 700 N N . ALA A 1 96 ? -14.661 -9.074 3.059 1.00 56.75 96 ALA A N 1
ATOM 701 C CA . ALA A 1 96 ? -15.324 -9.639 1.879 1.00 56.75 96 ALA A CA 1
ATOM 702 C C . ALA A 1 96 ? -16.625 -8.910 1.488 1.00 56.75 96 ALA A C 1
ATOM 704 O O . ALA A 1 96 ? -16.945 -8.846 0.308 1.00 56.75 96 ALA A O 1
ATOM 705 N N . ALA A 1 97 ? -17.326 -8.318 2.460 1.00 49.59 97 ALA A N 1
ATOM 706 C CA . ALA A 1 97 ? -18.537 -7.525 2.245 1.00 49.59 97 ALA A CA 1
ATOM 707 C C . ALA A 1 97 ? -18.298 -6.186 1.514 1.00 49.59 97 ALA A C 1
ATOM 709 O O . ALA A 1 97 ? -19.245 -5.604 0.998 1.00 49.59 97 ALA A O 1
ATOM 710 N N . LEU A 1 98 ? -17.053 -5.701 1.478 1.00 54.91 98 LEU A N 1
ATOM 711 C CA . LEU A 1 98 ? -16.640 -4.446 0.836 1.00 54.91 98 LEU A CA 1
ATOM 712 C C . LEU A 1 98 ? -15.840 -4.693 -0.453 1.00 54.91 98 LEU A C 1
ATOM 714 O O . LEU A 1 98 ? -15.409 -3.752 -1.115 1.00 54.91 98 LEU A O 1
ATOM 718 N N . ARG A 1 99 ? -15.647 -5.964 -0.826 1.00 57.47 99 ARG A N 1
ATOM 719 C CA . ARG A 1 99 ? -15.098 -6.359 -2.123 1.00 57.47 99 ARG A CA 1
ATOM 720 C C . ARG A 1 99 ? -16.256 -6.340 -3.116 1.00 57.47 99 ARG A C 1
ATOM 722 O O . ARG A 1 99 ? -17.046 -7.282 -3.139 1.00 57.47 99 ARG A O 1
ATOM 729 N N . GLU A 1 100 ? -16.380 -5.286 -3.924 1.00 49.12 100 GLU A N 1
ATOM 730 C CA . GLU A 1 100 ? -17.232 -5.381 -5.114 1.00 49.12 100 GLU A CA 1
ATOM 731 C C . GLU A 1 100 ? -16.811 -6.622 -5.910 1.00 49.12 100 GLU A C 1
ATOM 733 O O . GLU A 1 100 ? -15.619 -6.952 -5.974 1.00 49.12 100 GLU A O 1
ATOM 738 N N . ALA A 1 101 ? -17.812 -7.367 -6.391 1.00 43.75 101 ALA A N 1
ATOM 739 C CA . ALA A 1 101 ? -17.654 -8.711 -6.931 1.00 43.75 101 ALA A CA 1
ATOM 740 C C . ALA A 1 101 ? -16.431 -8.787 -7.857 1.00 43.75 101 ALA A C 1
ATOM 742 O O . ALA A 1 101 ? -16.237 -7.887 -8.679 1.00 43.75 101 ALA A O 1
ATOM 743 N N . PRO A 1 102 ? -15.586 -9.826 -7.723 1.00 41.91 102 PRO A N 1
ATOM 744 C CA . PRO A 1 102 ? -14.352 -9.894 -8.481 1.00 41.91 102 PRO A CA 1
ATOM 745 C C . PRO A 1 102 ? -14.674 -9.746 -9.967 1.00 41.91 102 PRO A C 1
ATOM 747 O O . PRO A 1 102 ? -15.523 -10.470 -10.492 1.00 41.91 102 PRO A O 1
ATOM 750 N N . ALA A 1 103 ? -13.970 -8.829 -10.641 1.00 47.50 103 ALA A N 1
ATOM 751 C CA . ALA A 1 103 ? -13.860 -8.866 -12.091 1.00 47.50 103 ALA A CA 1
ATOM 752 C C . ALA A 1 103 ? -13.583 -10.325 -12.497 1.00 47.50 103 ALA A C 1
ATOM 754 O O . ALA A 1 103 ? -12.799 -10.992 -11.803 1.00 47.50 103 ALA A O 1
ATOM 755 N N . PRO A 1 104 ? -14.251 -10.853 -13.541 1.00 38.34 104 PRO A N 1
ATOM 756 C CA . PRO A 1 104 ? -14.132 -12.253 -13.906 1.00 38.34 104 PRO A CA 1
ATOM 757 C C . PRO A 1 104 ? -12.652 -12.568 -14.065 1.00 38.34 104 PRO A C 1
ATOM 759 O O . PRO A 1 104 ? -11.970 -12.021 -14.930 1.00 38.34 104 PRO A O 1
ATOM 762 N N . ARG A 1 105 ? -12.142 -13.408 -13.161 1.00 43.59 105 ARG A N 1
ATOM 763 C CA . ARG A 1 105 ? -10.799 -13.956 -13.267 1.00 43.59 105 ARG A CA 1
ATOM 764 C C . ARG A 1 105 ? -10.745 -14.635 -14.627 1.00 43.59 105 ARG A C 1
ATOM 766 O O . ARG A 1 105 ? -11.419 -15.643 -14.822 1.00 43.59 105 ARG A O 1
ATOM 773 N N . THR A 1 106 ? -9.966 -14.103 -15.559 1.00 40.69 106 THR A N 1
ATOM 774 C CA . THR A 1 106 ? -9.484 -14.905 -16.675 1.00 40.69 106 THR A CA 1
ATOM 775 C C . THR A 1 106 ? -8.591 -15.970 -16.050 1.00 40.69 106 THR A C 1
ATOM 777 O O . THR A 1 106 ? -7.469 -15.725 -15.606 1.00 40.69 106 THR A O 1
ATOM 780 N N . ILE A 1 107 ? -9.177 -17.151 -15.862 1.00 45.41 107 ILE A N 1
ATOM 781 C CA . ILE A 1 107 ? -8.502 -18.355 -15.396 1.00 45.41 107 ILE A CA 1
ATOM 782 C C . ILE A 1 107 ? -7.641 -18.832 -16.567 1.00 45.41 107 ILE A C 1
ATOM 784 O O . ILE A 1 107 ? -8.017 -19.746 -17.278 1.00 45.41 107 ILE A O 1
ATOM 788 N N . ASP A 1 108 ? -6.507 -18.171 -16.783 1.00 46.19 108 ASP A N 1
ATOM 789 C CA . ASP A 1 108 ? -5.445 -18.631 -17.691 1.00 46.19 108 ASP A CA 1
ATOM 790 C C . ASP A 1 108 ? -4.052 -18.417 -17.078 1.00 46.19 108 ASP A C 1
ATOM 792 O O . ASP A 1 108 ? -3.031 -18.345 -17.756 1.00 46.19 108 ASP A O 1
ATOM 796 N N . ALA A 1 109 ? -3.986 -18.364 -15.748 1.00 46.81 109 ALA A N 1
ATOM 797 C CA . ALA A 1 109 ? -2.752 -18.604 -15.017 1.00 46.81 109 ALA A CA 1
ATOM 798 C C . ALA A 1 109 ? -2.918 -19.933 -14.271 1.00 46.81 109 ALA A C 1
ATOM 800 O O . ALA A 1 109 ? -3.834 -20.040 -13.446 1.00 46.81 109 ALA A O 1
ATOM 801 N N . PRO A 1 110 ? -2.083 -20.960 -14.529 1.00 42.69 110 PRO A N 1
ATOM 802 C CA . PRO A 1 110 ? -2.190 -22.219 -13.817 1.00 42.69 110 PRO A CA 1
ATOM 803 C C . PRO A 1 110 ? -1.997 -21.942 -12.329 1.00 42.69 110 PRO A C 1
ATOM 805 O O . PRO A 1 110 ? -0.912 -21.570 -11.876 1.00 42.69 110 PRO A O 1
ATOM 808 N N . GLN A 1 111 ? -3.076 -22.125 -11.571 1.00 47.25 111 GLN A N 1
ATOM 809 C CA .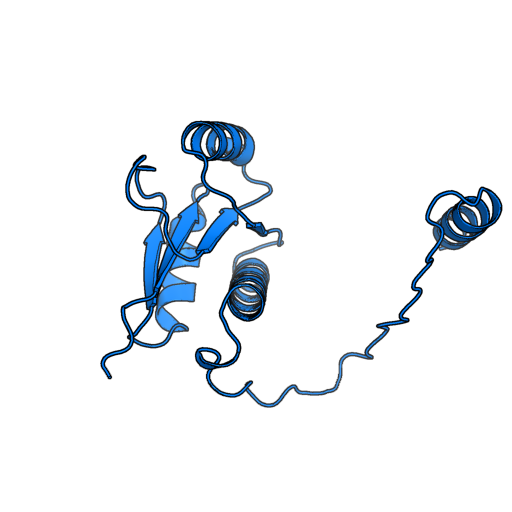 GLN A 1 111 ? -3.068 -22.152 -10.121 1.00 47.25 111 GLN A CA 1
ATOM 810 C C . GLN A 1 111 ? -2.136 -23.278 -9.663 1.00 47.25 111 GLN A C 1
ATOM 812 O O . GLN A 1 111 ? -2.561 -24.395 -9.387 1.00 47.25 111 GLN A O 1
ATOM 817 N N . ARG A 1 112 ? -0.840 -22.996 -9.531 1.00 51.41 112 ARG A N 1
ATOM 818 C CA . ARG A 1 112 ? 0.056 -23.812 -8.708 1.00 51.41 112 ARG A CA 1
ATOM 819 C C . ARG A 1 112 ? -0.002 -23.318 -7.268 1.00 51.41 112 ARG A C 1
ATOM 821 O O . ARG A 1 112 ? 1.021 -23.057 -6.651 1.00 51.41 112 ARG A O 1
ATOM 828 N N . LEU A 1 113 ? -1.213 -23.246 -6.720 1.00 49.78 113 LEU A N 1
ATOM 829 C CA . LEU A 1 113 ? -1.418 -23.351 -5.281 1.00 49.78 113 LEU A CA 1
ATOM 830 C C . LEU A 1 113 ? -1.374 -24.843 -4.943 1.00 49.78 113 LEU A C 1
ATOM 832 O O . LEU A 1 113 ? -2.404 -25.491 -4.783 1.00 49.78 113 LEU A O 1
ATOM 836 N N . ARG A 1 114 ? -0.168 -25.418 -4.861 1.00 50.97 114 ARG A N 1
ATOM 837 C CA . ARG A 1 114 ? -0.025 -26.618 -4.035 1.00 50.97 114 ARG A CA 1
ATOM 838 C C . ARG A 1 114 ? -0.077 -26.136 -2.595 1.00 50.97 114 ARG A C 1
ATOM 840 O O . ARG A 1 114 ? 0.882 -25.546 -2.108 1.00 50.97 114 ARG A O 1
ATOM 847 N N . ALA A 1 115 ? -1.210 -26.373 -1.946 1.00 47.34 115 ALA A N 1
ATOM 848 C CA . ALA A 1 115 ? -1.305 -26.372 -0.500 1.00 47.34 115 ALA A CA 1
ATOM 849 C C . ALA A 1 115 ? -0.331 -27.434 0.031 1.00 47.34 115 ALA A C 1
ATOM 851 O O . ALA A 1 115 ? -0.641 -28.621 0.039 1.00 47.34 115 ALA A O 1
ATOM 852 N N . TRP A 1 116 ? 0.877 -27.021 0.407 1.00 50.25 116 TRP A N 1
ATOM 853 C CA . TRP A 1 116 ? 1.756 -27.841 1.231 1.00 50.25 116 TRP A CA 1
ATOM 854 C C . TRP A 1 116 ? 1.702 -27.274 2.644 1.00 50.25 116 TRP A C 1
ATOM 856 O O . TRP A 1 116 ? 2.579 -26.532 3.077 1.00 50.25 116 TRP A O 1
ATOM 866 N N . ALA A 1 117 ? 0.607 -27.576 3.340 1.00 47.09 117 ALA A N 1
ATOM 867 C CA . ALA A 1 117 ? 0.503 -27.357 4.773 1.00 47.09 117 ALA A CA 1
ATOM 868 C C . ALA A 1 117 ? 1.474 -28.327 5.465 1.00 47.09 117 ALA A C 1
ATOM 870 O O . ALA A 1 117 ? 1.171 -29.500 5.666 1.00 47.09 117 ALA A O 1
ATOM 871 N N . CYS A 1 118 ? 2.684 -27.857 5.763 1.00 51.78 118 CYS A N 1
ATOM 872 C CA . CYS A 1 118 ? 3.570 -28.537 6.695 1.00 51.78 118 CYS A CA 1
ATOM 873 C C . CYS A 1 118 ? 3.114 -28.157 8.108 1.00 51.78 118 CYS A C 1
ATOM 875 O O . CYS A 1 118 ? 3.531 -27.136 8.644 1.00 51.78 118 CYS A O 1
ATOM 877 N N . GLU A 1 119 ? 2.235 -28.955 8.715 1.00 55.44 119 GLU A N 1
ATOM 878 C CA . GLU A 1 119 ? 1.755 -28.709 10.088 1.00 55.44 119 GLU A CA 1
ATOM 879 C C . GLU A 1 119 ? 2.831 -28.958 11.168 1.00 55.44 119 GLU A C 1
ATOM 881 O O . GLU A 1 119 ? 2.568 -28.838 12.362 1.00 55.44 119 GLU A O 1
ATOM 886 N N . LYS A 1 120 ? 4.076 -29.261 10.769 1.00 53.47 120 LYS A N 1
ATOM 887 C CA . LYS A 1 120 ? 5.254 -29.317 11.645 1.00 53.47 120 LYS A CA 1
ATOM 888 C C . LYS A 1 120 ? 6.455 -28.659 10.967 1.00 53.47 120 LYS A C 1
ATOM 890 O O . LYS A 1 120 ? 7.304 -29.325 10.384 1.00 53.47 120 LYS A O 1
ATOM 895 N N . CYS A 1 121 ? 6.527 -27.337 11.070 1.00 57.19 121 CYS A N 1
ATOM 896 C CA . CYS A 1 121 ? 7.535 -26.471 10.444 1.00 57.19 121 CYS A CA 1
ATOM 897 C C . CYS A 1 121 ? 8.965 -26.589 11.037 1.00 57.19 121 CYS A C 1
ATOM 899 O O . CYS A 1 121 ? 9.703 -25.613 11.070 1.00 57.19 121 CYS A O 1
ATOM 901 N N . SER A 1 122 ? 9.359 -27.751 11.565 1.00 58.12 122 SER A N 1
ATOM 902 C CA . SER A 1 122 ? 10.704 -27.973 12.130 1.00 58.12 122 SER A CA 1
ATOM 903 C C . SER A 1 122 ? 11.242 -29.382 11.874 1.00 58.12 122 SER A C 1
ATOM 905 O O . SER A 1 122 ? 12.108 -29.849 12.610 1.00 58.12 122 SER A O 1
ATOM 907 N N . ASP A 1 123 ? 10.720 -30.093 10.868 1.00 64.69 123 ASP A N 1
ATOM 908 C CA . ASP A 1 123 ? 11.298 -31.374 10.456 1.00 64.69 123 ASP A CA 1
ATOM 909 C C . ASP A 1 123 ? 12.479 -31.142 9.487 1.00 64.69 123 ASP A C 1
ATOM 911 O O . ASP A 1 123 ? 12.264 -30.642 8.372 1.00 64.69 123 ASP A O 1
ATOM 915 N N . PRO A 1 124 ? 13.713 -31.539 9.854 1.00 67.88 124 PRO A N 1
ATOM 916 C CA . PRO A 1 124 ? 14.899 -31.320 9.025 1.00 67.88 124 PRO A CA 1
ATOM 917 C C . PRO A 1 124 ? 14.813 -31.964 7.632 1.00 67.88 124 PRO A C 1
ATOM 919 O O . PRO A 1 124 ? 15.452 -31.494 6.690 1.00 67.88 124 PRO A O 1
ATOM 922 N N . GLN A 1 125 ? 14.023 -33.029 7.452 1.00 66.06 125 GLN A N 1
ATOM 923 C CA . GLN A 1 125 ? 13.860 -33.676 6.149 1.00 66.06 125 GLN A CA 1
ATOM 924 C C . GLN A 1 125 ? 12.948 -32.879 5.212 1.00 66.06 125 GLN A C 1
ATOM 926 O O . GLN A 1 125 ? 13.129 -32.955 3.992 1.00 66.06 125 GLN A O 1
ATOM 931 N N . CYS A 1 126 ? 11.985 -32.115 5.745 1.00 71.12 126 CYS A N 1
ATOM 932 C CA . CYS A 1 126 ? 11.150 -31.224 4.933 1.00 71.12 126 CYS A CA 1
ATOM 933 C C . CYS A 1 126 ? 11.971 -30.062 4.372 1.00 71.12 126 CYS A C 1
ATOM 935 O O . CYS A 1 126 ? 11.897 -29.788 3.173 1.00 71.12 126 CYS A O 1
ATOM 937 N N . GLU A 1 127 ? 12.798 -29.434 5.208 1.00 79.50 127 GLU A N 1
ATOM 938 C CA . GLU A 1 127 ? 13.694 -28.354 4.783 1.00 79.50 127 GLU A CA 1
ATOM 939 C C . GLU A 1 127 ? 14.719 -28.855 3.763 1.00 79.50 127 GLU A C 1
ATOM 941 O O . GLU A 1 127 ? 14.888 -28.246 2.706 1.00 79.50 127 GLU A O 1
ATOM 946 N N . HIS A 1 128 ? 15.334 -30.017 4.009 1.00 78.75 128 HIS A N 1
ATOM 947 C CA . HIS A 1 128 ? 16.302 -30.597 3.080 1.00 78.75 128 HIS A CA 1
ATOM 948 C C . HIS A 1 128 ? 15.690 -30.876 1.698 1.00 78.75 128 HIS A C 1
ATOM 950 O O . HIS A 1 128 ? 16.292 -30.549 0.677 1.00 78.75 128 HIS A O 1
ATOM 956 N N . ARG A 1 129 ? 14.465 -31.422 1.637 1.00 71.69 129 ARG A N 1
ATOM 957 C CA . ARG A 1 129 ? 13.765 -31.629 0.357 1.00 71.69 129 ARG A CA 1
ATOM 958 C C . ARG A 1 129 ? 13.450 -30.320 -0.361 1.00 71.69 129 ARG A C 1
ATOM 960 O O . ARG A 1 129 ? 13.587 -30.272 -1.582 1.00 71.69 129 ARG A O 1
ATOM 967 N N . LEU A 1 130 ? 13.032 -29.283 0.368 1.00 73.31 130 LEU A N 1
ATOM 968 C CA . LEU 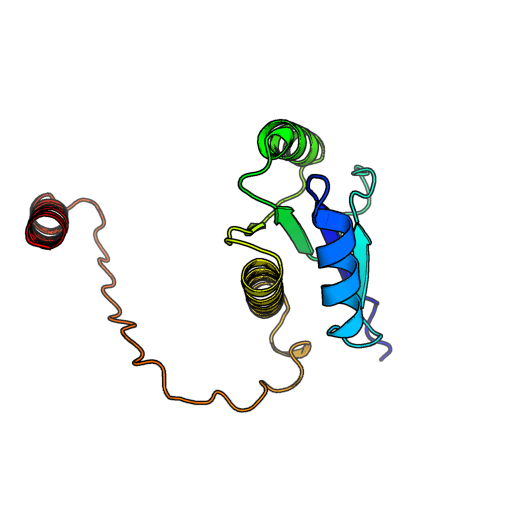A 1 130 ? 12.729 -27.977 -0.218 1.00 73.31 130 LEU A CA 1
ATOM 969 C C . LEU A 1 130 ? 13.982 -27.341 -0.831 1.00 73.31 130 LEU A C 1
ATOM 971 O O . LEU A 1 130 ? 13.952 -26.922 -1.987 1.00 73.31 130 LEU A O 1
ATOM 975 N N . PHE A 1 131 ? 15.083 -27.299 -0.077 1.00 74.94 131 PHE A N 1
ATOM 976 C CA . PHE A 1 131 ? 16.320 -26.674 -0.539 1.00 74.94 131 PHE A CA 1
ATOM 977 C C . PHE A 1 131 ? 16.959 -27.429 -1.703 1.00 74.94 131 PHE A C 1
ATOM 979 O O . PHE A 1 131 ? 17.407 -26.791 -2.653 1.00 74.94 131 PHE A O 1
ATOM 986 N N . THR A 1 132 ? 16.943 -28.764 -1.693 1.00 77.12 132 THR A N 1
ATOM 987 C CA . THR A 1 132 ? 17.443 -29.552 -2.830 1.00 77.12 132 THR A CA 1
ATOM 988 C C . THR A 1 132 ? 16.613 -29.292 -4.088 1.00 77.12 132 THR A C 1
ATOM 990 O O . THR A 1 132 ? 17.175 -29.000 -5.138 1.00 77.12 132 THR A O 1
ATOM 993 N N . ALA A 1 133 ? 15.279 -29.276 -3.984 1.00 72.88 133 ALA A N 1
ATOM 994 C CA . ALA A 1 133 ? 14.406 -29.012 -5.131 1.00 72.88 133 ALA A CA 1
ATOM 995 C C . ALA A 1 133 ? 14.561 -27.596 -5.723 1.00 72.88 133 ALA A C 1
ATOM 997 O O . ALA A 1 133 ? 14.275 -27.393 -6.902 1.00 72.88 133 ALA A O 1
ATOM 998 N N . LEU A 1 134 ? 14.980 -26.615 -4.917 1.00 74.19 134 LEU A N 1
ATOM 999 C CA . LEU A 1 134 ? 15.265 -25.252 -5.377 1.00 74.19 134 LEU A CA 1
ATOM 1000 C C . LEU A 1 134 ? 16.632 -25.117 -6.051 1.00 74.19 134 LEU A C 1
ATOM 1002 O O . LEU A 1 134 ? 16.822 -24.185 -6.823 1.00 74.19 134 LEU A O 1
ATOM 1006 N N . ARG A 1 135 ? 17.569 -26.021 -5.759 1.00 68.81 135 ARG A N 1
ATOM 1007 C CA . ARG A 1 135 ? 18.935 -25.976 -6.288 1.00 68.81 135 ARG A CA 1
ATOM 1008 C C . ARG A 1 135 ? 19.080 -26.655 -7.653 1.00 68.81 135 ARG A C 1
ATOM 1010 O O . ARG A 1 135 ? 20.038 -26.368 -8.359 1.00 68.81 135 ARG A O 1
ATOM 1017 N N . ASP A 1 136 ? 18.135 -27.524 -8.007 1.00 55.44 136 ASP A N 1
ATOM 1018 C CA . ASP A 1 136 ? 18.096 -28.253 -9.283 1.00 55.44 136 ASP A CA 1
ATOM 1019 C C . ASP A 1 136 ? 17.220 -27.550 -10.350 1.00 55.44 136 ASP A C 1
ATOM 1021 O O . ASP A 1 136 ? 16.751 -28.181 -11.301 1.00 55.44 136 ASP A O 1
ATOM 1025 N N . ARG A 1 137 ? 16.971 -26.244 -10.187 1.00 48.09 137 ARG A N 1
ATOM 1026 C CA . ARG A 1 137 ? 16.397 -25.346 -11.202 1.00 48.09 137 ARG A CA 1
ATOM 1027 C C . ARG A 1 137 ? 17.439 -24.339 -11.657 1.00 48.09 137 ARG A C 1
ATOM 1029 O O . ARG A 1 137 ? 17.396 -24.006 -12.859 1.00 48.09 137 ARG A O 1
#

Foldseek 3Di:
DPDAAQEEEEEEPDCQVVLQVVLVVVDDPSYDYDYPDQLDLPDAGLAYEYEPPHPCSVVVVVRCVVSVHDHDYADDDDNVSSNVSVVVRCCVSDDPVRPDPDDPPPPPDPPPPPPPPPVPPPDPVVVVVVVVVVVVD

Secondary structure (DSSP, 8-state):
-PPPPEEEEEE-STHHHHHHHHHHTTS-TTEEEEES----SS---SEEEEESSSTTHHHHHHHHHHTT---EEE--SHHHHHHHHHHHHHHHHS-GGGS---------S---------S-TT-HHHHHHHHHHHHT-

Sequence (137 aa):
MRAEPLDVALFGGTDAAELAMALQHRLAPGFHLACNPQPEPCGTPAVVLLLGGSPDAATWRDLLAQAGWGYQVLYGEGPAQRLDAALRALHVALPAALREAPAPRTIDAPQRLRAWACEKCSDPQCEHRLFTALRDR

pLDDT: mean 76.14, std 16.91, range [38.34, 94.12]